Protein AF-A0A3S6FIW7-F1 (afdb_monomer)

Mean predicted aligned error: 11.49 Å

Solvent-accessible surface area (backbone atoms only — not comparable to full-atom values): 9337 Å² total; per-residue (Å²): 132,89,88,89,83,85,85,89,83,89,78,93,82,75,89,78,71,78,69,54,61,59,53,51,52,52,52,52,54,51,51,53,51,52,52,46,32,59,51,31,72,43,26,14,45,48,74,58,49,52,43,86,79,40,94,76,62,46,67,42,61,50,61,56,68,49,55,73,68,56,46,51,45,30,54,80,59,77,44,85,78,60,33,28,41,59,50,41,32,70,76,66,70,43,81,56,85,80,60,46,71,71,42,34,34,64,27,28,39,53,70,61,50,50,51,56,51,46,76,61,39,97,59,95,61,85,70,78,64,68,96,63,72,67,50,86,71,61,64,82,54,101,82,28,68,81,67,66,66,123

Foldseek 3Di:
DDDDDDDDDDDDDDDPPPPPPVVVVVVVVVVLLVVLLVLLQQAAQFARDGLVPDPVSDKDFQWDFDDPLLVVLCVVQVHPDTINQVLCCVQQVDRCVPPDSSWGRRIHDVLVVVLSSVVSDPDPDPSPDPPDGTDDTDHDDPPHPSSPPD

Secondary structure (DSSP, 8-state):
-----------------SHHHHHHHHHHHHHHHHHHHHHHTTB-TTT--BGGG-TT--EEESSSBPPHHHHHHHHTTT----BHHHHHHHHH----TT--TTTS-SEEEHHHHHHHHHHHSSS-------SS-SPP-----TT-HHHH--

Structure (mmCIF, N/CA/C/O backbone):
data_AF-A0A3S6FIW7-F1
#
_entry.id   AF-A0A3S6FIW7-F1
#
loop_
_atom_site.group_PDB
_atom_site.id
_atom_site.type_symbol
_atom_site.label_atom_id
_atom_site.label_alt_id
_atom_site.label_comp_id
_atom_site.label_asym_id
_atom_site.label_entity_id
_atom_site.label_seq_id
_atom_site.pdbx_PDB_ins_code
_atom_site.Cartn_x
_atom_site.Cartn_y
_atom_site.Cartn_z
_atom_site.occupancy
_atom_site.B_iso_or_equiv
_atom_site.auth_seq_id
_atom_site.auth_comp_id
_atom_site.auth_asym_id
_atom_site.auth_atom_id
_atom_site.pdbx_PDB_model_num
ATOM 1 N N . SER A 1 1 ? 76.109 -20.226 -19.831 1.00 37.34 1 SER A N 1
ATOM 2 C CA . SER A 1 1 ? 75.613 -19.018 -19.151 1.00 37.34 1 SER A CA 1
ATOM 3 C C . SER A 1 1 ? 75.377 -17.956 -20.210 1.00 37.34 1 SER A C 1
ATOM 5 O O . SER A 1 1 ? 76.302 -17.754 -20.982 1.00 37.34 1 SER A O 1
ATOM 7 N N . LEU A 1 2 ? 74.137 -17.442 -20.286 1.00 41.09 2 LEU A N 1
ATOM 8 C CA . LEU A 1 2 ? 73.638 -16.129 -20.764 1.00 41.09 2 LEU A CA 1
ATOM 9 C C . LEU A 1 2 ? 74.501 -15.361 -21.800 1.00 41.09 2 LEU A C 1
ATOM 11 O O . LEU A 1 2 ? 75.676 -15.130 -21.566 1.00 41.09 2 LEU A O 1
ATOM 15 N N . MET A 1 3 ? 73.971 -14.867 -22.924 1.00 31.66 3 MET A N 1
ATOM 16 C CA . MET A 1 3 ? 72.929 -13.831 -22.977 1.00 31.66 3 MET A CA 1
ATOM 17 C C . MET A 1 3 ? 72.180 -13.796 -24.322 1.00 31.66 3 MET A C 1
ATOM 19 O O . MET A 1 3 ? 72.798 -13.830 -25.382 1.00 31.66 3 MET A O 1
ATOM 23 N N . SER A 1 4 ? 70.856 -13.647 -24.246 1.00 35.56 4 SER A N 1
ATOM 24 C CA . SER A 1 4 ? 69.983 -13.180 -25.330 1.00 35.56 4 SER A CA 1
ATOM 25 C C . SER A 1 4 ? 69.649 -11.706 -25.097 1.00 35.56 4 SER A C 1
ATOM 27 O O . SER A 1 4 ? 69.341 -11.330 -23.966 1.00 35.56 4 SER A O 1
ATOM 29 N N . GLN A 1 5 ? 69.666 -10.897 -26.159 1.00 40.31 5 GLN A N 1
ATOM 30 C CA . GLN A 1 5 ? 68.976 -9.607 -26.225 1.00 40.31 5 GLN A CA 1
ATOM 31 C C . GLN A 1 5 ? 68.242 -9.465 -27.570 1.00 40.31 5 GLN A C 1
ATOM 33 O O . GLN A 1 5 ? 68.733 -9.892 -28.612 1.00 40.31 5 GLN A O 1
ATOM 38 N N . ASP A 1 6 ? 67.037 -8.916 -27.435 1.00 40.09 6 ASP A N 1
ATOM 39 C CA . ASP A 1 6 ? 65.886 -8.741 -28.337 1.00 40.09 6 ASP A CA 1
ATOM 40 C C . ASP A 1 6 ? 66.130 -7.750 -29.503 1.00 40.09 6 ASP A C 1
ATOM 42 O O . ASP A 1 6 ? 67.088 -6.974 -29.432 1.00 40.09 6 ASP A O 1
ATOM 46 N N . PRO A 1 7 ? 65.274 -7.704 -30.555 1.00 41.09 7 PRO A N 1
ATOM 47 C CA . PRO A 1 7 ? 64.130 -6.776 -30.480 1.00 41.09 7 PRO A CA 1
ATOM 48 C C . PRO A 1 7 ? 62.831 -7.162 -31.234 1.00 41.09 7 PRO A C 1
ATOM 50 O O . PRO A 1 7 ? 62.819 -7.363 -32.445 1.00 41.09 7 PRO A O 1
ATOM 53 N N . LEU A 1 8 ? 61.716 -7.065 -30.500 1.00 40.38 8 LEU A N 1
ATOM 54 C CA . LEU A 1 8 ? 60.411 -6.467 -30.850 1.00 40.38 8 LEU A CA 1
ATOM 55 C C . LEU A 1 8 ? 59.800 -6.766 -32.236 1.00 40.38 8 LEU A C 1
ATOM 57 O O . LEU A 1 8 ? 60.120 -6.106 -33.226 1.00 40.38 8 LEU A O 1
ATOM 61 N N . GLN A 1 9 ? 58.719 -7.555 -32.248 1.00 35.78 9 GLN A N 1
ATOM 62 C CA . GLN A 1 9 ? 57.569 -7.297 -33.125 1.00 35.78 9 GLN A CA 1
ATOM 63 C C . GLN A 1 9 ? 56.258 -7.443 -32.343 1.00 35.78 9 GLN A C 1
ATOM 65 O O . GLN A 1 9 ? 55.949 -8.476 -31.755 1.00 35.78 9 GLN A O 1
ATOM 70 N N . ILE A 1 10 ? 55.519 -6.339 -32.342 1.00 44.97 10 ILE A N 1
ATOM 71 C CA . ILE A 1 10 ? 54.166 -6.169 -31.831 1.00 44.97 10 ILE A CA 1
ATOM 72 C C . ILE A 1 10 ? 53.215 -6.844 -32.819 1.00 44.97 10 ILE A C 1
ATOM 74 O O . ILE A 1 10 ? 53.146 -6.421 -33.967 1.00 44.97 10 ILE A O 1
ATOM 78 N N . HIS A 1 11 ? 52.427 -7.814 -32.362 1.00 33.44 11 HIS A N 1
ATOM 79 C CA . HIS A 1 11 ? 51.136 -8.113 -32.975 1.00 33.44 11 HIS A CA 1
ATOM 80 C C . HIS A 1 11 ? 50.087 -8.109 -31.870 1.00 33.44 11 HIS A C 1
ATOM 82 O O . HIS A 1 11 ? 49.959 -9.041 -31.079 1.00 33.44 11 HIS A O 1
ATOM 88 N N . ALA A 1 12 ? 49.402 -6.972 -31.776 1.00 47.81 12 ALA A N 1
ATOM 89 C CA . ALA A 1 12 ? 48.186 -6.828 -31.009 1.00 47.81 12 ALA A CA 1
ATOM 90 C C . ALA A 1 12 ? 47.065 -7.533 -31.773 1.00 47.81 12 ALA A C 1
ATOM 92 O O . ALA A 1 12 ? 46.618 -7.036 -32.801 1.00 47.81 12 ALA A O 1
ATOM 93 N N . GLU A 1 13 ? 46.605 -8.668 -31.264 1.00 47.53 13 GLU A N 1
ATOM 94 C CA . GLU A 1 13 ? 45.305 -9.212 -31.640 1.00 47.53 13 GLU A CA 1
ATOM 95 C C . GLU A 1 13 ? 44.720 -9.925 -30.421 1.00 47.53 13 GLU A C 1
ATOM 97 O O . GLU A 1 13 ? 45.030 -11.069 -30.101 1.00 47.53 13 GLU A O 1
ATOM 102 N N . GLY A 1 14 ? 43.945 -9.160 -29.661 1.00 39.56 14 GLY A N 1
ATOM 103 C CA . GLY A 1 14 ? 43.153 -9.626 -28.534 1.00 39.56 14 GLY A CA 1
ATOM 104 C C . GLY A 1 14 ? 41.782 -9.000 -28.676 1.00 39.56 14 GLY A C 1
ATOM 105 O O . GLY A 1 14 ? 41.484 -7.997 -28.028 1.00 39.56 14 GLY A O 1
ATOM 106 N N . ASP A 1 15 ? 41.016 -9.548 -29.614 1.00 47.22 15 ASP A N 1
ATOM 107 C CA . ASP A 1 15 ? 39.658 -9.154 -29.952 1.00 47.22 15 ASP A CA 1
ATOM 108 C C . ASP A 1 15 ? 38.803 -9.005 -28.682 1.00 47.22 15 ASP A C 1
ATOM 110 O O . ASP A 1 15 ? 38.388 -9.971 -28.044 1.00 47.22 15 ASP A O 1
ATOM 114 N N . SER A 1 16 ? 38.609 -7.753 -28.275 1.00 52.06 16 SER A N 1
ATOM 115 C CA . SER A 1 16 ? 37.806 -7.356 -27.121 1.00 52.06 16 SER A CA 1
ATOM 116 C C . SER A 1 16 ? 36.551 -6.649 -27.617 1.00 52.06 16 SER A C 1
ATOM 118 O O . SER A 1 16 ? 36.265 -5.526 -27.214 1.00 52.06 16 SER A O 1
ATOM 120 N N . THR A 1 17 ? 35.815 -7.272 -28.539 1.00 53.56 17 THR A N 1
ATOM 121 C CA . THR A 1 17 ? 34.530 -6.733 -29.019 1.00 53.56 17 THR A CA 1
ATOM 122 C C . THR A 1 17 ? 33.315 -7.574 -28.630 1.00 53.56 17 THR A C 1
ATOM 124 O O . THR A 1 17 ? 32.190 -7.108 -28.771 1.00 53.56 17 THR A O 1
ATOM 127 N N . VAL A 1 18 ? 33.504 -8.752 -28.025 1.00 51.94 18 VAL A N 1
ATOM 128 C CA . VAL A 1 18 ? 32.393 -9.639 -27.616 1.00 51.94 18 VAL A CA 1
ATOM 129 C C . VAL A 1 18 ? 31.908 -9.396 -26.174 1.00 51.94 18 VAL A C 1
ATOM 131 O O . VAL A 1 18 ? 30.787 -9.756 -25.831 1.00 51.94 18 VAL A O 1
ATOM 134 N N . ALA A 1 19 ? 32.698 -8.731 -25.322 1.00 52.84 19 ALA A N 1
ATOM 135 C CA . ALA A 1 19 ? 32.357 -8.510 -23.907 1.00 52.84 19 ALA A CA 1
ATOM 136 C C . ALA A 1 19 ? 31.650 -7.169 -23.610 1.00 52.84 19 ALA A C 1
ATOM 138 O O . ALA A 1 19 ? 31.235 -6.931 -22.475 1.00 52.84 19 ALA A O 1
ATOM 139 N N . THR A 1 20 ? 31.537 -6.271 -24.592 1.00 54.78 20 THR A N 1
ATOM 140 C CA . THR A 1 20 ? 30.934 -4.942 -24.398 1.00 54.78 20 THR A CA 1
ATOM 141 C C . THR A 1 20 ? 29.416 -4.986 -24.542 1.00 54.78 20 THR A C 1
ATOM 143 O O . THR A 1 20 ? 28.712 -4.462 -23.689 1.00 54.78 20 THR A O 1
ATOM 146 N N . THR A 1 21 ? 28.888 -5.711 -25.532 1.00 56.59 21 THR A N 1
ATOM 147 C CA . THR A 1 21 ? 27.446 -5.731 -25.837 1.00 56.59 21 THR A CA 1
ATOM 148 C C . THR A 1 21 ? 26.600 -6.395 -24.745 1.00 56.59 21 THR A C 1
ATOM 150 O O . THR A 1 21 ? 25.524 -5.901 -24.423 1.00 56.59 21 THR A O 1
ATOM 153 N N . ASP A 1 22 ? 27.091 -7.481 -24.138 1.00 58.72 22 ASP A N 1
ATOM 154 C CA . ASP A 1 22 ? 26.396 -8.197 -23.053 1.00 58.72 22 ASP A CA 1
ATOM 155 C C . ASP A 1 22 ? 26.395 -7.388 -21.744 1.00 58.72 22 ASP A C 1
ATOM 157 O O . ASP A 1 22 ? 25.383 -7.274 -21.051 1.00 58.72 22 ASP A O 1
ATOM 161 N N . LYS A 1 23 ? 27.515 -6.717 -21.452 1.00 68.62 23 LYS A N 1
ATOM 162 C CA . LYS A 1 23 ? 27.643 -5.820 -20.300 1.00 68.62 23 LYS A CA 1
ATOM 163 C C . LYS A 1 23 ? 26.777 -4.567 -20.446 1.00 68.62 23 LYS A C 1
ATOM 165 O O . LYS A 1 23 ? 26.173 -4.129 -19.465 1.00 68.62 23 LYS A O 1
ATOM 170 N N . ASP A 1 24 ? 26.695 -4.012 -21.652 1.00 62.38 24 ASP A N 1
ATOM 171 C CA . ASP A 1 24 ? 25.866 -2.845 -21.955 1.00 62.38 24 ASP A CA 1
ATOM 172 C C . ASP A 1 24 ? 24.370 -3.198 -21.909 1.00 62.38 24 ASP A C 1
ATOM 174 O O . ASP A 1 24 ? 23.588 -2.449 -21.322 1.00 62.38 24 ASP A O 1
ATOM 178 N N . ALA A 1 25 ? 23.973 -4.372 -22.415 1.00 63.94 25 ALA A N 1
ATOM 179 C CA . ALA A 1 25 ? 22.605 -4.886 -22.299 1.00 63.94 25 ALA A CA 1
ATOM 180 C C . ALA A 1 25 ? 22.208 -5.162 -20.836 1.00 63.94 25 ALA A C 1
ATOM 182 O O . ALA A 1 25 ? 21.117 -4.786 -20.404 1.00 63.94 25 ALA A O 1
ATOM 183 N N . PHE A 1 26 ? 23.106 -5.752 -20.040 1.00 63.50 26 PHE A N 1
ATOM 184 C CA . PHE A 1 26 ? 22.889 -5.963 -18.607 1.00 63.50 26 PHE A CA 1
ATOM 185 C C . PHE A 1 26 ? 22.741 -4.636 -17.841 1.00 63.50 26 PHE A C 1
ATOM 187 O O . PHE A 1 26 ? 21.839 -4.489 -17.017 1.00 63.50 26 PHE A O 1
ATOM 194 N N . CYS A 1 27 ? 23.587 -3.645 -18.140 1.00 65.75 27 CYS A N 1
ATOM 195 C CA . CYS A 1 27 ? 23.539 -2.314 -17.528 1.00 65.75 27 CYS A CA 1
ATOM 196 C C . CYS A 1 27 ? 22.250 -1.550 -17.880 1.00 65.75 27 CYS A C 1
ATOM 198 O O . CYS A 1 27 ? 21.649 -0.915 -17.010 1.00 65.75 27 CYS A O 1
ATOM 200 N N . MET A 1 28 ? 21.798 -1.633 -19.137 1.00 62.34 28 MET A N 1
ATOM 201 C CA . MET A 1 28 ? 20.533 -1.036 -19.580 1.00 62.34 28 MET A CA 1
ATOM 202 C C . MET A 1 28 ? 19.339 -1.664 -18.850 1.00 62.34 28 MET A C 1
ATOM 204 O O . MET A 1 28 ? 18.542 -0.930 -18.269 1.00 62.34 28 MET A O 1
ATOM 208 N N . ASN A 1 29 ? 19.285 -2.997 -18.760 1.00 77.81 29 ASN A N 1
ATOM 209 C CA . ASN A 1 29 ? 18.222 -3.705 -18.037 1.00 77.81 29 ASN A CA 1
ATOM 210 C C . ASN A 1 29 ? 18.209 -3.363 -16.535 1.00 77.81 29 ASN A C 1
ATOM 212 O O . ASN A 1 29 ? 17.147 -3.215 -15.934 1.00 77.81 29 ASN A O 1
ATOM 216 N N . GLN A 1 30 ? 19.382 -3.206 -15.914 1.00 86.94 30 GLN A N 1
ATOM 217 C CA . GLN A 1 30 ? 19.488 -2.821 -14.505 1.00 86.94 30 GLN A CA 1
ATOM 218 C C . GLN A 1 30 ? 18.940 -1.406 -14.261 1.00 86.94 30 GLN A C 1
ATOM 220 O O . GLN A 1 30 ? 18.175 -1.194 -13.320 1.00 86.94 30 GLN A O 1
ATOM 225 N N . ARG A 1 31 ? 19.269 -0.450 -15.138 1.00 90.25 31 ARG A N 1
ATOM 226 C CA . ARG A 1 31 ? 18.730 0.916 -15.075 1.00 90.25 31 ARG A CA 1
ATOM 227 C C . ARG A 1 31 ? 17.209 0.936 -15.223 1.00 90.25 31 ARG A C 1
ATOM 229 O O . ARG A 1 31 ? 16.541 1.646 -14.481 1.00 90.25 31 ARG A O 1
ATOM 236 N N . GLU A 1 32 ? 16.654 0.156 -16.147 1.00 90.38 32 GLU A N 1
ATOM 237 C CA . GLU A 1 32 ? 15.200 0.066 -16.339 1.00 90.38 32 GLU A CA 1
ATOM 238 C C . GLU A 1 32 ? 14.485 -0.488 -15.098 1.00 90.38 32 GLU A C 1
ATOM 240 O O . GLU A 1 32 ? 13.423 0.007 -14.713 1.00 90.38 32 GLU A O 1
ATOM 245 N N . ILE A 1 33 ? 15.088 -1.476 -14.430 1.00 91.62 33 ILE A N 1
ATOM 246 C CA . ILE A 1 33 ? 14.584 -2.025 -13.165 1.00 91.62 33 ILE A CA 1
ATOM 247 C C . ILE A 1 33 ? 14.643 -0.972 -12.048 1.00 91.62 33 ILE A C 1
ATOM 249 O O . ILE A 1 33 ? 13.684 -0.834 -11.286 1.00 91.62 33 ILE A O 1
ATOM 253 N N . GLU A 1 34 ? 15.729 -0.204 -11.958 1.00 93.75 34 GLU A N 1
ATOM 254 C CA . GLU A 1 34 ? 15.870 0.883 -10.980 1.00 93.75 34 GLU A CA 1
ATOM 255 C C . GLU A 1 34 ? 14.850 2.001 -11.216 1.00 93.75 34 GLU A C 1
ATOM 257 O O . GLU A 1 34 ? 14.187 2.445 -10.274 1.00 93.75 34 GLU A O 1
ATOM 262 N N . ASP A 1 35 ? 14.651 2.407 -12.470 1.00 93.38 35 ASP A N 1
ATOM 263 C CA . ASP A 1 35 ? 13.651 3.404 -12.851 1.00 93.38 35 ASP A CA 1
ATOM 264 C C . ASP A 1 35 ? 12.229 2.906 -12.561 1.00 93.38 35 ASP A C 1
ATOM 266 O O . ASP A 1 35 ? 11.388 3.657 -12.053 1.00 93.38 35 ASP A O 1
ATOM 270 N N . HIS A 1 36 ? 11.950 1.627 -12.834 1.00 94.69 36 HIS A N 1
ATOM 271 C CA . HIS A 1 36 ? 10.693 0.984 -12.465 1.00 94.69 36 HIS A CA 1
ATOM 272 C C . HIS A 1 36 ? 10.464 1.048 -10.950 1.00 94.69 36 HIS A C 1
ATOM 274 O O . HIS A 1 36 ? 9.419 1.524 -10.496 1.00 94.69 36 HIS A O 1
ATOM 280 N N . GLN A 1 37 ? 11.458 0.639 -10.159 1.00 95.38 37 GLN A N 1
ATOM 281 C CA . GLN A 1 37 ? 11.387 0.661 -8.701 1.00 95.38 37 GLN A CA 1
ATOM 282 C C . GLN A 1 37 ? 11.205 2.087 -8.160 1.00 95.38 37 GLN A C 1
ATOM 284 O O . GLN A 1 37 ? 10.390 2.305 -7.259 1.00 95.38 37 GLN A O 1
ATOM 289 N N . ALA A 1 38 ? 11.896 3.076 -8.729 1.00 94.31 38 ALA A N 1
ATOM 290 C CA . ALA A 1 38 ? 11.736 4.481 -8.366 1.00 94.31 38 ALA A CA 1
ATOM 291 C C . ALA A 1 38 ? 10.309 4.984 -8.645 1.00 94.31 38 ALA A C 1
ATOM 293 O O . ALA A 1 38 ? 9.723 5.694 -7.824 1.00 94.31 38 ALA A O 1
ATOM 294 N N . ARG A 1 39 ? 9.700 4.569 -9.763 1.00 94.19 39 ARG A N 1
ATOM 295 C CA . ARG A 1 39 ? 8.301 4.895 -10.084 1.00 94.19 39 ARG A CA 1
ATOM 296 C C . ARG A 1 39 ? 7.320 4.250 -9.106 1.00 94.19 39 ARG A C 1
ATOM 298 O O . ARG A 1 39 ? 6.382 4.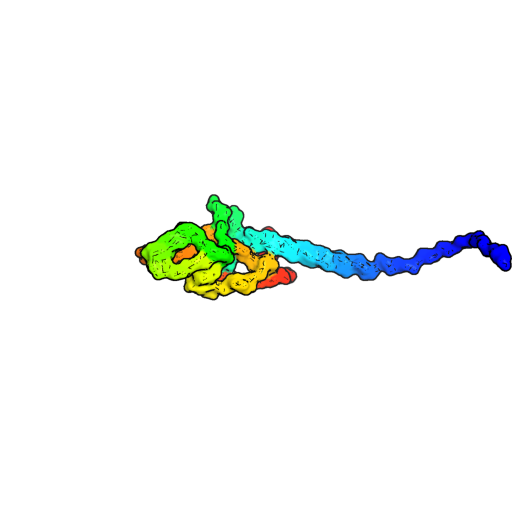931 -8.685 1.00 94.19 39 ARG A O 1
ATOM 305 N N . LEU A 1 40 ? 7.552 3.003 -8.679 1.00 95.69 40 LEU A N 1
ATOM 306 C CA . LEU A 1 40 ? 6.718 2.328 -7.672 1.00 95.69 40 LEU A CA 1
ATOM 307 C C . LEU A 1 40 ? 6.628 3.120 -6.359 1.00 95.69 40 LEU A C 1
ATOM 309 O O . LEU A 1 40 ? 5.552 3.185 -5.766 1.00 95.69 40 LEU A O 1
ATOM 313 N N . GLN A 1 41 ? 7.703 3.799 -5.934 1.00 93.25 41 GLN A N 1
ATOM 314 C CA . GLN A 1 41 ? 7.708 4.612 -4.703 1.00 93.25 41 GLN A CA 1
ATOM 315 C C . GLN A 1 41 ? 6.717 5.787 -4.730 1.00 93.25 41 GLN A C 1
ATOM 317 O O . GLN A 1 41 ? 6.410 6.381 -3.694 1.00 93.25 41 GLN A O 1
ATOM 322 N N . HIS A 1 42 ? 6.202 6.148 -5.904 1.00 92.88 42 HIS A N 1
ATOM 323 C CA . HIS A 1 42 ? 5.250 7.242 -6.074 1.00 92.88 42 HIS A CA 1
ATOM 324 C C . HIS A 1 42 ? 3.805 6.781 -6.260 1.00 92.88 42 HIS A C 1
ATOM 326 O O . HIS A 1 42 ? 2.932 7.625 -6.492 1.00 92.88 42 HIS A O 1
ATOM 332 N N . LEU A 1 43 ? 3.546 5.477 -6.173 1.00 93.75 43 LEU A N 1
ATOM 333 C CA . LEU A 1 43 ? 2.245 4.881 -6.435 1.00 93.75 43 LEU A CA 1
ATOM 334 C C . LEU A 1 43 ? 1.647 4.275 -5.166 1.00 93.75 43 LEU A C 1
ATOM 336 O O . LEU A 1 43 ? 2.331 3.736 -4.304 1.00 93.75 43 LEU A O 1
ATOM 340 N N . CYS A 1 44 ? 0.324 4.340 -5.059 1.00 94.56 44 CYS A N 1
ATOM 341 C CA . CYS A 1 44 ? -0.409 3.685 -3.989 1.00 94.56 44 CYS A CA 1
ATOM 342 C C . CYS A 1 44 ? -0.504 2.178 -4.243 1.00 94.56 44 CYS A C 1
ATOM 344 O O . CYS A 1 44 ? -1.148 1.762 -5.205 1.00 94.56 44 CYS A O 1
ATOM 346 N N . ARG A 1 45 ? -0.007 1.358 -3.312 1.00 96.00 45 ARG A N 1
ATOM 347 C CA . ARG A 1 45 ? -0.106 -0.112 -3.359 1.00 96.00 45 ARG A CA 1
ATOM 348 C C . ARG A 1 45 ? -1.522 -0.652 -3.591 1.00 96.00 45 ARG A C 1
ATOM 350 O O . ARG A 1 45 ? -1.691 -1.720 -4.180 1.00 96.00 45 ARG A O 1
ATOM 357 N N . ILE A 1 46 ? -2.532 0.060 -3.095 1.00 94.25 46 ILE A N 1
ATOM 358 C CA . ILE A 1 46 ? -3.925 -0.402 -3.067 1.00 94.25 46 ILE A CA 1
ATOM 359 C C . ILE A 1 46 ? -4.665 0.012 -4.341 1.00 94.25 46 ILE A C 1
ATOM 361 O O . ILE A 1 46 ? -5.288 -0.829 -4.983 1.00 94.25 46 ILE A O 1
ATOM 365 N N . CYS A 1 47 ? -4.612 1.296 -4.708 1.00 91.81 47 CYS A N 1
ATOM 366 C CA . CYS A 1 47 ? -5.412 1.847 -5.807 1.00 91.81 47 CYS A CA 1
ATOM 367 C C . CYS A 1 47 ? -4.610 2.254 -7.051 1.00 91.81 47 CYS A C 1
ATOM 369 O O . CYS A 1 47 ? -5.215 2.711 -8.014 1.00 91.81 47 CYS A O 1
ATOM 371 N N . GLY A 1 48 ? -3.277 2.158 -7.031 1.00 92.06 48 GLY A N 1
ATOM 372 C CA . GLY A 1 48 ? -2.403 2.577 -8.136 1.00 92.06 48 GLY A CA 1
ATOM 373 C C . GLY A 1 48 ? -2.314 4.091 -8.354 1.00 92.06 48 GLY A C 1
ATOM 374 O O . GLY A 1 48 ? -1.566 4.541 -9.211 1.00 92.06 48 GLY A O 1
ATOM 375 N N . GLY A 1 49 ? -3.049 4.901 -7.585 1.00 90.38 49 GLY A N 1
ATOM 376 C CA . GLY A 1 49 ? -3.013 6.359 -7.706 1.00 90.38 49 GLY A CA 1
ATOM 377 C C . GLY A 1 49 ? -1.658 6.949 -7.306 1.00 90.38 49 GLY A C 1
ATOM 378 O O . GLY A 1 49 ? -1.039 6.488 -6.346 1.00 90.38 49 GLY A O 1
ATOM 379 N N . SER A 1 50 ? -1.224 7.994 -8.014 1.00 90.19 50 SER A N 1
ATOM 380 C CA . SER A 1 50 ? 0.029 8.696 -7.718 1.00 90.19 50 SER A CA 1
ATOM 381 C C . SER A 1 50 ? -0.078 9.582 -6.475 1.00 90.19 50 SER A C 1
ATOM 383 O O . SER A 1 50 ? -1.043 10.330 -6.318 1.00 90.19 50 SER A O 1
ATOM 385 N N . PHE A 1 51 ? 0.957 9.579 -5.630 1.00 88.25 51 PHE A N 1
ATOM 386 C CA . PHE A 1 51 ? 1.061 10.494 -4.486 1.00 88.25 51 PHE A CA 1
ATOM 387 C C . PHE A 1 51 ? 1.300 11.950 -4.898 1.00 88.25 51 PHE A C 1
ATOM 389 O O . PHE A 1 51 ? 0.982 12.857 -4.133 1.00 88.25 51 PHE A O 1
ATOM 396 N N . LYS A 1 52 ? 1.838 12.198 -6.103 1.00 76.31 52 LYS A N 1
ATOM 397 C CA . LYS A 1 52 ? 2.115 13.560 -6.595 1.00 76.31 52 LYS A CA 1
ATOM 398 C C . LYS A 1 52 ? 0.832 14.364 -6.833 1.00 76.31 52 LYS A C 1
ATOM 400 O O . LYS A 1 52 ? 0.854 15.582 -6.698 1.00 76.31 52 LYS A O 1
ATOM 405 N N . ALA A 1 53 ? -0.264 13.678 -7.157 1.00 66.69 53 ALA A N 1
ATOM 406 C CA . ALA A 1 53 ? -1.580 14.273 -7.376 1.00 66.69 53 ALA A CA 1
ATOM 407 C C . ALA A 1 53 ? -2.394 14.450 -6.079 1.00 66.69 53 ALA A C 1
ATOM 409 O O . ALA A 1 53 ? -3.459 15.063 -6.103 1.00 66.69 53 ALA A O 1
ATOM 410 N N . ASP A 1 54 ? -1.925 13.909 -4.949 1.00 63.72 54 ASP A N 1
ATOM 411 C CA . ASP A 1 54 ? -2.607 14.044 -3.663 1.00 63.72 54 ASP A CA 1
ATOM 412 C C . ASP A 1 54 ? -2.221 15.372 -2.995 1.00 63.72 54 ASP A C 1
ATOM 414 O O . ASP A 1 54 ? -1.053 15.615 -2.683 1.00 63.72 54 ASP A O 1
ATOM 418 N N . GLN A 1 55 ? -3.217 16.218 -2.721 1.00 59.44 55 GLN A N 1
ATOM 419 C CA . GLN A 1 55 ? -3.057 17.503 -2.029 1.00 59.44 55 GLN A CA 1
ATOM 420 C C . GLN A 1 55 ? -2.395 17.369 -0.651 1.00 59.44 55 GLN A C 1
ATOM 422 O O . GLN A 1 55 ? -1.763 18.307 -0.168 1.00 59.44 55 GLN A O 1
ATOM 427 N N . TYR A 1 56 ? -2.514 16.200 -0.015 1.00 63.06 56 TYR A N 1
ATOM 428 C CA . TYR A 1 56 ? -1.896 15.948 1.280 1.00 63.06 56 TYR A CA 1
ATOM 429 C C . TYR A 1 56 ? -0.487 15.368 1.179 1.00 63.06 56 TYR A C 1
ATOM 431 O O . TYR A 1 56 ? 0.180 15.312 2.212 1.00 63.06 56 TYR A O 1
ATOM 439 N N . LYS A 1 57 ? -0.060 14.899 -0.011 1.00 70.56 57 LYS A N 1
ATOM 440 C CA . LYS A 1 57 ? 1.183 14.133 -0.259 1.00 70.56 57 LYS A CA 1
ATOM 441 C C . LYS A 1 57 ? 1.462 13.061 0.809 1.00 70.56 57 LYS A C 1
ATOM 443 O O . LYS A 1 57 ? 2.608 12.693 1.049 1.00 70.56 57 LYS A O 1
ATOM 448 N N . ARG A 1 58 ? 0.411 12.594 1.494 1.00 85.00 58 ARG A N 1
ATOM 449 C CA . ARG A 1 58 ? 0.510 11.737 2.673 1.00 85.00 58 ARG A CA 1
ATOM 450 C C . ARG A 1 58 ? 0.395 10.294 2.229 1.00 85.00 58 ARG A C 1
ATOM 452 O O . ARG A 1 58 ? -0.636 9.862 1.709 1.00 85.00 58 ARG A O 1
ATOM 459 N N . SER A 1 59 ? 1.456 9.557 2.486 1.00 93.44 59 SER A N 1
ATOM 460 C CA . SER A 1 59 ? 1.545 8.126 2.271 1.00 93.44 59 SER A CA 1
ATOM 461 C C . SER A 1 59 ? 1.696 7.411 3.613 1.00 93.44 59 SER A C 1
ATOM 463 O O . SER A 1 59 ? 2.091 8.007 4.617 1.00 93.44 59 SER A O 1
ATOM 465 N N . HIS A 1 60 ? 1.288 6.147 3.638 1.00 95.56 60 HIS A N 1
ATOM 466 C CA . HIS A 1 60 ? 1.292 5.285 4.816 1.00 95.56 60 HIS A CA 1
ATOM 467 C C . HIS A 1 60 ? 1.986 3.972 4.455 1.00 95.56 60 HIS A C 1
ATOM 469 O O . HIS A 1 60 ? 1.733 3.462 3.359 1.00 95.56 60 HIS A O 1
ATOM 475 N N . PRO A 1 61 ? 2.824 3.402 5.333 1.00 96.94 61 PRO A N 1
ATOM 476 C CA . PRO A 1 61 ? 3.556 2.180 5.020 1.00 96.94 61 PRO A CA 1
ATOM 477 C C . PRO A 1 61 ? 2.604 0.985 4.935 1.00 96.94 61 PRO A C 1
ATOM 479 O O . PRO A 1 61 ? 1.701 0.845 5.756 1.00 96.94 61 PRO A O 1
ATOM 482 N N . VAL A 1 62 ? 2.811 0.089 3.967 1.00 97.38 62 VAL A N 1
ATOM 483 C CA . VAL A 1 62 ? 1.991 -1.136 3.832 1.00 97.38 62 VAL A CA 1
ATOM 484 C C . VAL A 1 62 ? 2.326 -2.181 4.907 1.00 97.38 62 VAL A C 1
ATOM 486 O O . VAL A 1 62 ? 1.496 -3.031 5.236 1.00 97.38 62 VAL A O 1
ATOM 489 N N . HIS A 1 63 ? 3.520 -2.080 5.497 1.00 97.06 63 HIS A N 1
ATOM 490 C CA . HIS A 1 63 ? 4.026 -2.939 6.565 1.00 97.06 63 HIS A CA 1
ATOM 491 C C . HIS A 1 63 ? 4.153 -2.201 7.902 1.00 97.06 63 HIS A C 1
ATOM 493 O O . HIS A 1 63 ? 4.137 -0.974 7.972 1.00 97.06 63 HIS A O 1
ATOM 499 N N . GLY A 1 64 ? 4.326 -2.975 8.974 1.00 97.12 64 GLY A N 1
ATOM 500 C CA . GLY A 1 64 ? 4.559 -2.454 10.319 1.00 97.12 64 GLY A CA 1
ATOM 501 C C . GLY A 1 64 ? 3.283 -2.262 11.148 1.00 97.12 64 GLY A C 1
ATOM 502 O O . GLY A 1 64 ? 2.195 -2.706 10.751 1.00 97.12 64 GLY A O 1
ATOM 503 N N . PRO A 1 65 ? 3.418 -1.666 12.345 1.00 97.75 65 PRO A N 1
ATOM 504 C CA . PRO A 1 65 ? 2.288 -1.391 13.219 1.00 97.75 65 PRO A CA 1
ATOM 505 C C . PRO A 1 65 ? 1.368 -0.332 12.607 1.00 97.75 65 PRO A C 1
ATOM 507 O O . PRO A 1 65 ? 1.807 0.545 11.862 1.00 97.75 65 PRO A O 1
ATOM 510 N N . VAL A 1 66 ? 0.085 -0.396 12.956 1.00 97.38 66 VAL A N 1
ATOM 511 C CA . VAL A 1 66 ? -0.855 0.682 12.624 1.00 97.38 66 VAL A CA 1
ATOM 512 C C . VAL A 1 66 ? -0.456 1.969 13.345 1.00 97.38 66 VAL A C 1
ATOM 514 O O . VAL A 1 66 ? 0.064 1.926 14.461 1.00 97.38 66 VAL A O 1
ATOM 517 N N . ASP A 1 67 ? -0.735 3.121 12.740 1.00 96.06 67 ASP A N 1
ATOM 518 C CA . ASP A 1 67 ? -0.491 4.404 13.399 1.00 96.06 67 ASP A CA 1
ATOM 519 C C . ASP A 1 67 ? -1.395 4.610 14.630 1.00 96.06 67 ASP A C 1
ATOM 521 O O . ASP A 1 67 ? -2.420 3.947 14.817 1.00 96.06 67 ASP A O 1
ATOM 525 N N . ASN A 1 68 ? -1.035 5.586 15.465 1.00 95.88 68 ASN A N 1
ATOM 526 C CA . ASN A 1 68 ? -1.737 5.880 16.716 1.00 95.88 68 ASN A CA 1
ATOM 527 C C . ASN A 1 68 ? -3.216 6.252 16.516 1.00 95.88 68 ASN A C 1
ATOM 529 O O . ASN A 1 68 ? -4.045 5.993 17.398 1.00 95.88 68 ASN A O 1
ATOM 533 N N . VAL A 1 69 ? -3.567 6.856 15.378 1.00 94.62 69 VAL A N 1
ATOM 534 C CA . VAL A 1 69 ? -4.945 7.256 15.073 1.00 94.62 69 VAL A CA 1
ATOM 535 C C . VAL A 1 69 ? -5.781 6.012 14.791 1.00 94.62 69 VAL A C 1
ATOM 537 O O . VAL A 1 69 ? -6.818 5.811 15.428 1.00 94.62 69 VAL A O 1
ATOM 540 N N . MET A 1 70 ? -5.304 5.130 13.917 1.00 95.62 70 MET A N 1
ATOM 541 C CA . MET A 1 70 ? -5.941 3.846 13.639 1.00 95.62 70 MET A CA 1
ATOM 542 C C . MET A 1 70 ? -5.991 2.952 14.868 1.00 95.62 70 MET A C 1
ATOM 544 O O . MET A 1 70 ? -7.041 2.381 15.165 1.00 95.62 70 MET A O 1
ATOM 548 N N . GLN A 1 71 ? -4.907 2.882 15.638 1.00 96.19 71 GLN A N 1
ATOM 549 C CA . GLN A 1 71 ? -4.870 2.122 16.882 1.00 96.19 71 GLN A CA 1
ATOM 550 C C . GLN A 1 71 ? -5.955 2.601 17.859 1.00 96.19 71 GLN A C 1
ATOM 552 O O . GLN A 1 71 ? -6.643 1.794 18.483 1.00 96.19 71 GLN A O 1
ATOM 557 N N . SER A 1 72 ? -6.166 3.917 17.954 1.00 94.81 72 SER A N 1
ATOM 558 C CA . SER A 1 72 ? -7.219 4.504 18.789 1.00 94.81 72 SER A CA 1
ATOM 559 C C . SER A 1 72 ? -8.624 4.141 18.305 1.00 94.81 72 SER A C 1
ATOM 561 O O . SER A 1 72 ? -9.492 3.846 19.128 1.00 94.81 72 SER A O 1
ATOM 563 N N . VAL A 1 73 ? -8.858 4.125 16.987 1.00 93.69 73 VAL A N 1
ATOM 564 C CA . VAL A 1 73 ? -10.137 3.689 16.398 1.00 93.69 73 VAL A CA 1
ATOM 565 C C . VAL A 1 73 ? -10.401 2.214 16.704 1.00 93.69 73 VAL A C 1
ATOM 567 O O . VAL A 1 73 ? -11.500 1.867 17.133 1.00 93.69 73 VAL A O 1
ATOM 570 N N . LEU A 1 74 ? -9.393 1.353 16.551 1.00 94.25 74 LEU A N 1
ATOM 571 C CA . LEU A 1 74 ? -9.511 -0.081 16.814 1.00 94.25 74 LEU A CA 1
ATOM 572 C C . LEU A 1 74 ? -9.791 -0.374 18.291 1.00 94.25 74 LEU A C 1
ATOM 574 O O . LEU A 1 74 ? -10.706 -1.147 18.578 1.00 94.25 74 LEU A O 1
ATOM 578 N N . ARG A 1 75 ? -9.096 0.296 19.224 1.00 93.56 75 ARG A N 1
ATOM 579 C CA . ARG A 1 75 ? -9.354 0.168 20.672 1.00 93.56 75 ARG A CA 1
ATOM 580 C C . ARG A 1 75 ? -10.786 0.555 21.040 1.00 93.56 75 ARG A C 1
ATOM 582 O O . ARG A 1 75 ? -11.460 -0.209 21.718 1.00 93.56 75 ARG A O 1
ATOM 589 N N . LYS A 1 76 ? -11.292 1.685 20.524 1.00 92.56 76 LYS A N 1
ATOM 590 C CA . LYS A 1 76 ? -12.689 2.137 20.728 1.00 92.56 76 LYS A CA 1
ATOM 591 C C . LYS A 1 76 ? -13.742 1.168 20.174 1.00 92.56 76 LYS A C 1
ATOM 593 O O . LYS A 1 76 ? -14.934 1.348 20.407 1.00 92.56 76 LYS A O 1
ATOM 598 N N . LYS A 1 77 ? -13.324 0.207 19.356 1.00 89.38 77 LYS A N 1
ATOM 599 C CA . LYS A 1 77 ? -14.174 -0.780 18.679 1.00 89.38 77 LYS A CA 1
ATOM 600 C C . LYS A 1 77 ? -13.882 -2.201 19.146 1.00 89.38 77 LYS A C 1
ATOM 602 O O . LYS A 1 77 ? -14.345 -3.141 18.496 1.00 89.38 77 LYS A O 1
ATOM 607 N N . GLU A 1 78 ? -13.063 -2.335 20.192 1.00 90.19 78 GLU A N 1
ATOM 608 C CA . GLU A 1 78 ? -12.607 -3.606 20.759 1.00 90.19 78 GLU A CA 1
ATOM 609 C C . GLU A 1 78 ? -12.027 -4.547 19.686 1.00 90.19 78 GLU A C 1
ATOM 611 O O . GLU A 1 78 ? -12.174 -5.769 19.723 1.00 90.19 78 GLU A O 1
ATOM 616 N N . LYS A 1 79 ? -11.379 -3.975 18.662 1.00 92.31 79 LYS A N 1
ATOM 617 C CA . LYS A 1 79 ? -10.713 -4.738 17.603 1.00 92.31 79 LYS A CA 1
ATOM 618 C C . LYS A 1 79 ? -9.270 -5.015 18.005 1.00 92.31 79 LYS A C 1
ATOM 620 O O . LYS A 1 79 ? -8.569 -4.132 18.484 1.00 92.31 79 LYS A O 1
ATOM 625 N N . ARG A 1 80 ? -8.829 -6.248 17.749 1.00 92.00 80 ARG A N 1
ATOM 626 C CA . ARG A 1 80 ? -7.507 -6.762 18.144 1.00 92.00 80 ARG A CA 1
ATOM 627 C C . ARG A 1 80 ? -6.394 -6.523 17.124 1.00 92.00 80 ARG A C 1
ATOM 629 O O . ARG A 1 80 ? -5.257 -6.856 17.424 1.00 92.00 80 ARG A O 1
ATOM 636 N N . ALA A 1 81 ? -6.713 -5.988 15.947 1.00 93.75 81 ALA A N 1
ATOM 637 C CA . ALA A 1 81 ? -5.720 -5.816 14.898 1.00 93.75 81 ALA A CA 1
ATOM 638 C C . ALA A 1 81 ? -4.651 -4.793 15.298 1.00 93.75 81 ALA A C 1
ATOM 640 O O . ALA A 1 81 ? -4.978 -3.748 15.860 1.00 93.75 81 ALA A O 1
ATOM 641 N N . THR A 1 82 ? -3.387 -5.084 14.998 1.00 95.94 82 THR A N 1
ATOM 642 C CA . THR A 1 82 ? -2.254 -4.232 15.416 1.00 95.94 82 THR A CA 1
ATOM 643 C C . THR A 1 82 ? -1.334 -3.816 14.278 1.00 95.94 82 THR A C 1
ATOM 645 O O . THR A 1 82 ? -0.508 -2.924 14.465 1.00 95.94 82 THR A O 1
ATOM 648 N N . SER A 1 83 ? -1.475 -4.418 13.096 1.00 97.88 83 SER A N 1
ATOM 649 C CA . SER A 1 83 ? -0.556 -4.212 11.975 1.00 97.88 83 SER A CA 1
ATOM 650 C C . SER A 1 83 ? -1.272 -3.818 10.686 1.00 97.88 83 SER A C 1
ATOM 652 O O . SER A 1 83 ? -2.427 -4.195 10.456 1.00 97.88 83 SER A O 1
ATOM 654 N N . TRP A 1 84 ? -0.569 -3.082 9.824 1.00 97.94 84 TRP A N 1
ATOM 655 C CA . TRP A 1 84 ? -1.074 -2.739 8.498 1.00 97.94 84 TRP A CA 1
ATOM 656 C C . TRP A 1 84 ? -1.381 -3.966 7.638 1.00 97.94 84 TRP A C 1
ATOM 658 O O . TRP A 1 84 ? -2.505 -4.029 7.135 1.00 97.94 84 TRP A O 1
ATOM 668 N N . PRO A 1 85 ? -0.505 -4.989 7.542 1.00 97.94 85 PRO A N 1
ATOM 669 C CA . PRO A 1 85 ? -0.822 -6.199 6.789 1.00 97.94 85 PRO A CA 1
ATOM 670 C C . PRO A 1 85 ? -2.135 -6.861 7.223 1.00 97.94 85 PRO A C 1
ATOM 672 O O . PRO A 1 85 ? -2.923 -7.286 6.382 1.00 97.94 85 PRO A O 1
ATOM 675 N N . GLU A 1 86 ? -2.424 -6.899 8.528 1.00 96.38 86 GLU A N 1
ATOM 676 C CA . GLU A 1 86 ? -3.673 -7.470 9.044 1.00 96.38 86 GLU A CA 1
ATOM 677 C C . GLU A 1 86 ? -4.908 -6.650 8.634 1.00 96.38 86 GLU A C 1
ATOM 679 O O . GLU A 1 86 ? -5.917 -7.212 8.196 1.00 96.38 86 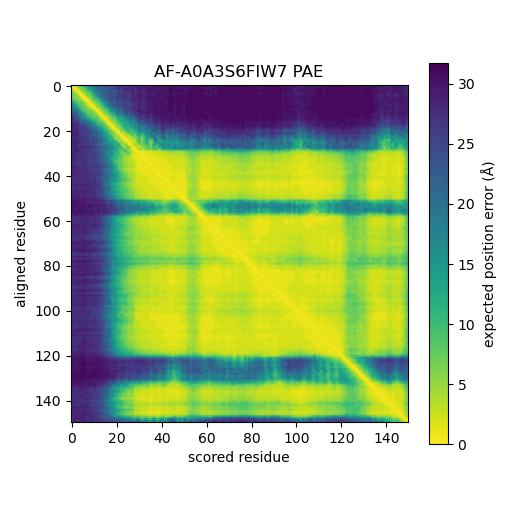GLU A O 1
ATOM 684 N N . LEU A 1 87 ? -4.845 -5.318 8.743 1.00 95.06 87 LEU A N 1
ATOM 685 C CA . LEU A 1 87 ? -5.954 -4.454 8.334 1.00 95.06 87 LEU A CA 1
ATOM 686 C C . LEU A 1 87 ? -6.199 -4.506 6.827 1.00 95.06 87 LEU A C 1
ATOM 688 O O . LEU A 1 87 ? -7.354 -4.583 6.401 1.00 95.06 87 LEU A O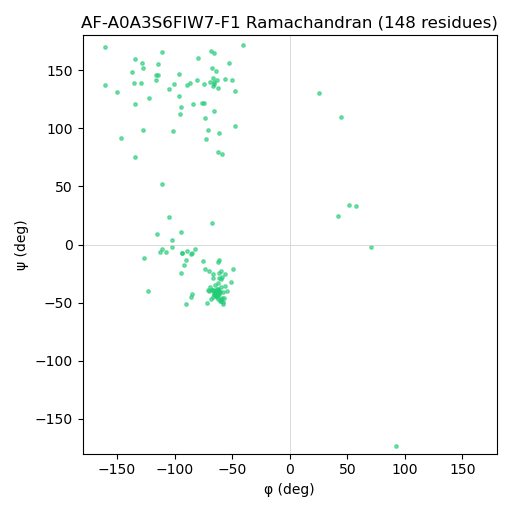 1
ATOM 692 N N . LEU A 1 88 ? -5.133 -4.481 6.028 1.00 95.00 88 LEU A N 1
ATOM 693 C CA . LEU A 1 88 ? -5.212 -4.516 4.571 1.00 95.00 88 LEU A CA 1
ATOM 694 C C . LEU A 1 88 ? -5.789 -5.851 4.079 1.00 95.00 88 LEU A C 1
ATOM 696 O O . LEU A 1 88 ? -6.722 -5.847 3.271 1.00 95.00 88 LEU A O 1
ATOM 700 N N . ALA A 1 89 ? -5.359 -6.978 4.653 1.00 94.56 89 ALA A N 1
ATOM 701 C CA . ALA A 1 89 ? -5.949 -8.288 4.379 1.00 94.56 89 ALA A CA 1
ATOM 702 C C . ALA A 1 89 ? -7.432 -8.345 4.765 1.00 94.56 89 ALA A C 1
ATOM 704 O O . ALA A 1 89 ? -8.267 -8.866 4.023 1.00 94.56 89 ALA A O 1
ATOM 705 N N . LYS A 1 90 ? -7.809 -7.760 5.905 1.00 91.56 90 LYS A N 1
ATOM 706 C CA . LYS A 1 90 ? -9.199 -7.774 6.371 1.00 91.56 90 LYS A CA 1
ATOM 707 C C . LYS A 1 90 ? -10.127 -6.932 5.498 1.00 9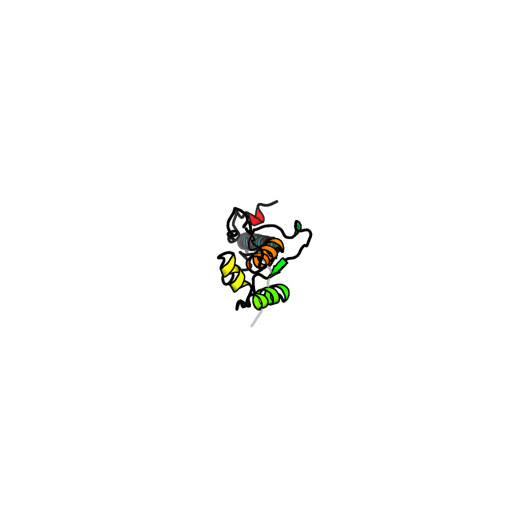1.56 90 LYS A C 1
ATOM 709 O O . LYS A 1 90 ? -11.219 -7.405 5.162 1.00 91.56 90 LYS A O 1
ATOM 714 N N . VAL A 1 91 ? -9.705 -5.710 5.169 1.00 90.00 91 VAL A N 1
ATOM 715 C CA . VAL A 1 91 ? -10.524 -4.688 4.501 1.00 90.00 91 VAL A CA 1
ATOM 716 C C . VAL A 1 91 ? -10.507 -4.835 2.984 1.00 90.00 91 VAL A C 1
ATOM 718 O O . VAL A 1 91 ? -11.568 -4.765 2.368 1.00 90.00 91 VAL A O 1
ATOM 721 N N . PHE A 1 92 ? -9.334 -5.055 2.393 1.00 89.69 92 PHE A N 1
ATOM 722 C CA . PHE A 1 92 ? -9.143 -5.068 0.941 1.00 89.69 92 PHE A CA 1
ATOM 723 C C . PHE A 1 92 ? -8.915 -6.460 0.360 1.00 89.69 92 PHE A C 1
ATOM 725 O O . PHE A 1 92 ? -8.877 -6.594 -0.858 1.00 89.69 92 PHE A O 1
ATOM 732 N N . LYS A 1 93 ? -8.780 -7.490 1.208 1.00 91.62 93 LYS A N 1
ATOM 733 C CA . LYS A 1 93 ? -8.464 -8.864 0.783 1.00 91.62 93 LYS A CA 1
ATOM 734 C C . LYS A 1 93 ? -7.149 -8.952 -0.003 1.00 91.62 93 LYS A C 1
ATOM 736 O O . LYS A 1 93 ? -7.023 -9.780 -0.896 1.00 91.62 93 LYS A O 1
ATOM 741 N N . ILE A 1 94 ? -6.183 -8.099 0.343 1.00 92.69 94 ILE A N 1
ATOM 742 C CA . ILE A 1 94 ? -4.823 -8.135 -0.205 1.00 92.69 94 ILE A CA 1
ATOM 743 C C . ILE A 1 94 ? -3.864 -8.715 0.827 1.00 92.69 94 ILE A C 1
ATOM 745 O O . ILE A 1 94 ? -3.894 -8.309 1.989 1.00 92.69 94 ILE A O 1
ATOM 749 N N . ASP A 1 95 ? -3.011 -9.639 0.403 1.00 94.06 95 ASP A N 1
ATOM 750 C CA . ASP A 1 95 ? -1.861 -10.047 1.198 1.00 94.06 95 ASP A CA 1
ATOM 7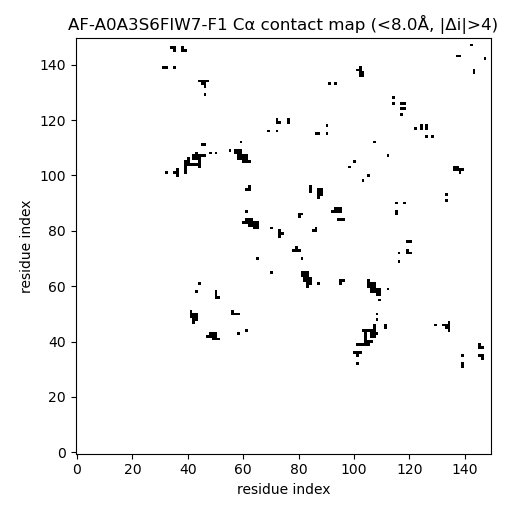51 C C . ASP A 1 95 ? -0.645 -9.247 0.742 1.00 94.06 95 ASP A C 1
ATOM 753 O O . ASP A 1 95 ? -0.190 -9.396 -0.387 1.00 94.06 95 ASP A O 1
ATOM 757 N N . VAL A 1 96 ? -0.163 -8.369 1.617 1.00 96.69 96 VAL A N 1
ATOM 758 C CA . VAL A 1 96 ? 1.045 -7.572 1.374 1.00 96.69 96 VAL A CA 1
ATOM 759 C C . VAL A 1 96 ? 2.291 -8.247 1.939 1.00 96.69 96 VAL A C 1
ATOM 761 O O . VAL A 1 96 ? 3.388 -7.778 1.704 1.00 96.69 96 VAL A O 1
ATOM 764 N N . ARG A 1 97 ? 2.175 -9.348 2.697 1.00 96.56 97 ARG A N 1
ATOM 765 C CA . ARG A 1 97 ? 3.338 -10.000 3.331 1.00 96.56 97 ARG A CA 1
ATOM 766 C C . ARG A 1 97 ? 4.306 -10.612 2.321 1.00 96.56 97 ARG A C 1
ATOM 768 O O . ARG A 1 97 ? 5.474 -10.774 2.652 1.00 96.56 97 ARG A O 1
ATOM 775 N N . GLY A 1 98 ? 3.806 -10.959 1.138 1.00 94.69 98 GLY A N 1
ATOM 776 C CA . GLY A 1 98 ? 4.599 -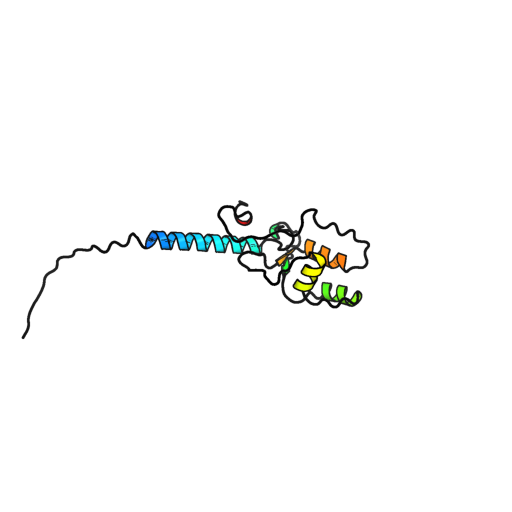11.424 0.003 1.00 94.69 98 GLY A CA 1
ATOM 777 C C . GLY A 1 98 ? 4.971 -10.317 -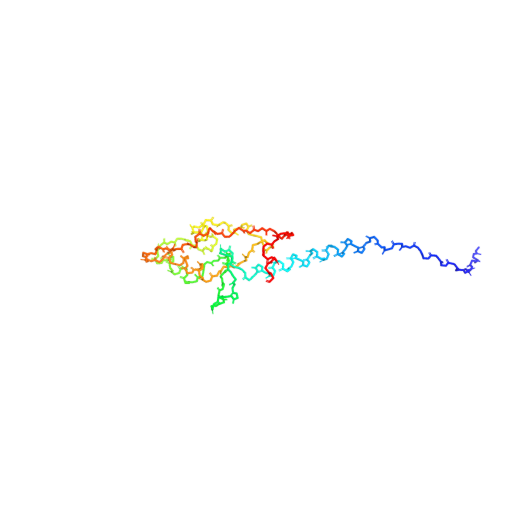0.983 1.00 94.69 98 GLY A C 1
ATOM 778 O O . GLY A 1 98 ? 5.405 -10.639 -2.087 1.00 94.69 98 GLY A O 1
ATOM 779 N N . ASP A 1 99 ? 4.761 -9.042 -0.635 1.00 97.00 99 ASP A N 1
ATOM 780 C CA . ASP A 1 99 ? 5.185 -7.939 -1.489 1.00 97.00 99 ASP A CA 1
ATOM 781 C C . ASP A 1 99 ? 6.717 -7.952 -1.636 1.00 97.00 99 ASP A C 1
ATOM 783 O O . ASP A 1 99 ? 7.471 -8.257 -0.713 1.00 97.00 99 ASP A O 1
ATOM 787 N N . ILE A 1 100 ? 7.156 -7.628 -2.846 1.00 96.06 100 ILE A N 1
ATOM 788 C CA . ILE A 1 100 ? 8.559 -7.532 -3.253 1.00 96.06 100 ILE A CA 1
ATOM 789 C C . ILE A 1 100 ? 8.757 -6.114 -3.775 1.00 96.06 100 ILE A C 1
ATOM 791 O O . ILE A 1 100 ? 8.023 -5.707 -4.677 1.00 96.06 100 ILE A O 1
ATOM 795 N N . ASP A 1 101 ? 9.740 -5.386 -3.248 1.00 91.81 101 ASP A N 1
ATOM 796 C CA . ASP A 1 101 ? 9.933 -3.947 -3.499 1.00 91.81 101 ASP A CA 1
ATOM 797 C C . ASP A 1 101 ? 10.193 -3.588 -4.971 1.00 91.81 101 ASP A C 1
ATOM 799 O O . ASP A 1 101 ? 9.913 -2.468 -5.396 1.00 91.81 101 ASP A O 1
ATOM 803 N N . THR A 1 102 ? 10.702 -4.533 -5.767 1.00 94.31 102 THR A N 1
ATOM 804 C CA . THR A 1 102 ? 10.916 -4.368 -7.217 1.00 94.31 102 THR A CA 1
ATOM 805 C C . THR A 1 102 ? 9.654 -4.604 -8.052 1.00 94.31 102 THR A C 1
ATOM 807 O O . THR A 1 102 ? 9.689 -4.448 -9.267 1.00 94.31 102 THR A O 1
ATOM 810 N N . ILE A 1 103 ? 8.546 -5.000 -7.419 1.00 96.19 103 ILE A N 1
ATOM 811 C CA . ILE A 1 103 ? 7.260 -5.303 -8.065 1.00 96.19 103 ILE A CA 1
ATOM 812 C C . ILE A 1 103 ? 6.140 -4.438 -7.472 1.00 96.19 103 ILE A C 1
ATOM 814 O O . ILE A 1 103 ? 5.258 -3.972 -8.190 1.00 96.19 103 ILE A O 1
ATOM 818 N N . HIS A 1 104 ? 6.149 -4.229 -6.156 1.00 97.75 104 HIS A N 1
ATOM 819 C CA . HIS A 1 104 ? 5.040 -3.658 -5.400 1.00 97.75 104 HIS A CA 1
ATOM 820 C C . HIS A 1 104 ? 5.419 -2.311 -4.772 1.00 97.75 104 HIS A C 1
ATOM 822 O O . HIS A 1 104 ? 6.517 -2.168 -4.235 1.00 97.75 104 HIS A O 1
ATOM 828 N N . PRO A 1 105 ? 4.501 -1.328 -4.739 1.00 97.00 105 PRO A N 1
ATOM 829 C CA . PRO A 1 105 ? 4.706 -0.130 -3.939 1.00 97.00 105 PRO A CA 1
ATOM 830 C C . PRO A 1 105 ? 4.730 -0.433 -2.438 1.00 97.00 105 PRO A C 1
ATOM 832 O O . PRO A 1 105 ? 3.890 -1.167 -1.922 1.00 97.00 105 PRO A O 1
ATOM 835 N N . THR A 1 106 ? 5.627 0.231 -1.716 1.00 96.44 106 THR A N 1
ATOM 836 C CA . THR A 1 106 ? 5.837 0.055 -0.265 1.00 96.44 106 THR A CA 1
ATOM 837 C C . THR A 1 106 ? 4.889 0.896 0.596 1.00 96.44 106 THR A C 1
ATOM 839 O O . THR A 1 106 ? 4.849 0.773 1.824 1.00 96.44 106 THR A O 1
ATOM 842 N N . ASN A 1 107 ? 4.110 1.776 -0.036 1.00 96.69 107 ASN A N 1
ATOM 843 C CA . ASN A 1 107 ? 3.222 2.716 0.631 1.00 96.69 107 ASN A CA 1
ATOM 844 C C . ASN A 1 107 ? 1.833 2.764 -0.026 1.00 96.69 107 ASN A C 1
ATOM 846 O O . ASN A 1 107 ? 1.648 2.431 -1.197 1.00 96.69 107 ASN A O 1
ATOM 850 N N . PHE A 1 108 ? 0.834 3.242 0.714 1.00 95.56 108 PHE A N 1
ATOM 851 C CA . PHE A 1 108 ? -0.513 3.511 0.215 1.00 95.56 108 PHE A CA 1
ATOM 852 C C . PHE A 1 108 ? -0.985 4.929 0.564 1.00 95.56 108 PHE A C 1
ATOM 854 O O . PHE A 1 108 ? -0.494 5.559 1.497 1.00 95.56 108 PHE A O 1
ATOM 861 N N . CYS A 1 109 ? -1.929 5.465 -0.213 1.00 93.00 109 CYS A N 1
ATOM 862 C CA . CYS A 1 109 ? -2.336 6.867 -0.113 1.00 93.00 109 CYS A CA 1
ATOM 863 C C . CYS A 1 109 ? -3.300 7.135 1.050 1.00 93.00 109 CYS A C 1
ATOM 865 O O . CYS A 1 109 ? -4.017 6.245 1.525 1.00 93.00 109 CYS A O 1
ATOM 867 N N . HIS A 1 110 ? -3.395 8.404 1.450 1.00 91.69 110 HIS A N 1
ATOM 868 C CA . HIS A 1 110 ? -4.290 8.830 2.522 1.00 91.69 110 HIS A CA 1
ATOM 869 C C . HIS A 1 110 ? -5.780 8.563 2.231 1.00 91.69 110 HIS A C 1
ATOM 871 O O . HIS A 1 110 ? -6.544 8.287 3.153 1.00 91.69 110 HIS A O 1
ATOM 877 N N . ASN A 1 111 ? -6.211 8.547 0.965 1.00 89.38 111 ASN A N 1
ATOM 878 C CA . ASN A 1 111 ? -7.587 8.169 0.615 1.00 89.38 111 ASN A CA 1
ATOM 879 C C . ASN A 1 111 ? -7.896 6.704 0.962 1.00 89.38 111 ASN A C 1
ATOM 881 O O . ASN A 1 111 ? -8.956 6.412 1.518 1.00 89.38 111 ASN A O 1
ATOM 885 N N . CYS A 1 112 ? -6.960 5.787 0.698 1.00 91.06 112 CYS A N 1
ATOM 886 C CA . CYS A 1 112 ? -7.112 4.386 1.094 1.00 91.06 112 CYS A CA 1
ATOM 887 C C . CYS A 1 112 ? -7.029 4.228 2.618 1.00 91.06 112 CYS A C 1
ATOM 889 O O . CYS A 1 112 ? -7.791 3.457 3.194 1.00 91.06 112 CYS A O 1
ATOM 891 N N . TRP A 1 113 ? -6.180 5.010 3.289 1.00 93.56 113 TRP A N 1
ATOM 892 C CA . TRP A 1 113 ? -6.147 5.080 4.752 1.00 93.56 113 TRP A CA 1
ATOM 893 C C . TRP A 1 113 ? -7.495 5.508 5.348 1.00 93.56 113 TRP A C 1
ATOM 895 O O . TRP A 1 113 ? -8.048 4.815 6.201 1.00 93.56 113 TRP A O 1
ATOM 905 N N . ASN A 1 114 ? -8.080 6.594 4.833 1.00 90.31 114 ASN A N 1
ATOM 906 C CA . ASN A 1 114 ? -9.387 7.102 5.257 1.00 90.31 114 ASN A CA 1
ATOM 907 C C . ASN A 1 114 ? -10.488 6.057 5.044 1.00 90.31 114 ASN A C 1
ATOM 909 O O . ASN A 1 114 ? -11.398 5.934 5.863 1.00 90.31 114 ASN A O 1
ATOM 913 N N . PHE A 1 115 ? -10.407 5.279 3.962 1.00 89.31 115 PHE A N 1
ATOM 914 C CA . PHE A 1 115 ? -11.319 4.166 3.713 1.00 89.31 115 PHE A CA 1
ATOM 915 C C . PHE A 1 115 ? -11.232 3.104 4.820 1.00 89.31 115 PHE A C 1
ATOM 917 O O . PHE A 1 115 ? -12.262 2.707 5.371 1.00 89.31 115 PHE A O 1
ATOM 924 N N . VAL A 1 116 ? -10.016 2.676 5.184 1.00 91.00 116 VAL A N 1
ATOM 925 C CA . VAL A 1 116 ? -9.794 1.731 6.291 1.00 91.00 116 VAL A CA 1
ATOM 926 C C . VAL A 1 116 ? -10.336 2.317 7.594 1.00 91.00 116 VAL A C 1
ATOM 928 O O . VAL A 1 116 ? -11.118 1.662 8.277 1.00 91.00 116 VAL A O 1
ATOM 931 N N . GLN A 1 117 ? -9.999 3.565 7.918 1.00 90.75 117 GLN A N 1
ATOM 932 C CA . GLN A 1 117 ? -10.467 4.229 9.134 1.00 90.75 117 GLN A CA 1
ATOM 933 C C . GLN A 1 117 ? -12.000 4.265 9.225 1.00 90.75 117 GLN A C 1
ATOM 935 O O . GLN A 1 117 ? -12.572 3.926 10.266 1.00 90.75 117 GLN A O 1
ATOM 940 N N . LYS A 1 118 ? -12.679 4.633 8.131 1.00 88.38 118 LYS A N 1
ATOM 941 C CA . LYS A 1 118 ? -14.145 4.685 8.053 1.00 88.38 118 LYS A CA 1
ATOM 942 C C . LYS A 1 118 ? -14.784 3.311 8.236 1.00 88.38 118 LYS A C 1
ATOM 944 O O . LYS A 1 118 ? -15.778 3.225 8.946 1.00 88.38 118 LYS A O 1
ATOM 949 N N . LYS A 1 119 ? -14.192 2.234 7.700 1.00 86.88 119 LYS A N 1
ATOM 950 C CA . LYS A 1 119 ? -14.671 0.851 7.917 1.00 86.88 119 LYS A CA 1
ATOM 951 C C . LYS A 1 119 ? -14.699 0.438 9.390 1.00 86.88 119 LYS A C 1
ATOM 953 O O . LYS A 1 119 ? -15.494 -0.422 9.758 1.00 86.88 119 LYS A O 1
ATOM 958 N N . PHE A 1 120 ? -13.841 1.026 10.221 1.00 86.62 120 PHE A N 1
ATOM 959 C CA . PHE A 1 120 ? -13.810 0.768 11.661 1.00 86.62 120 PHE A CA 1
ATOM 960 C C . PHE A 1 120 ? -14.463 1.883 12.488 1.00 86.62 120 PHE A C 1
ATOM 962 O O . PHE A 1 120 ? -14.563 1.755 13.702 1.00 86.62 120 PHE A O 1
ATOM 969 N N . SER A 1 121 ? -14.947 2.960 11.874 1.00 82.81 121 SER A N 1
ATOM 970 C CA . SER A 1 121 ? -15.643 4.046 12.572 1.00 82.81 121 SER A CA 1
ATOM 971 C C . SER A 1 121 ? -17.162 3.833 12.494 1.00 82.81 121 SER A C 1
ATOM 973 O O . SER A 1 121 ? -17.660 3.309 11.509 1.00 82.81 121 SER A O 1
ATOM 975 N N . ASN A 1 122 ? -17.915 4.224 13.529 1.00 67.12 122 ASN A N 1
ATOM 976 C CA . ASN A 1 122 ? -19.361 3.948 13.702 1.00 67.12 122 ASN A CA 1
ATOM 977 C C . ASN A 1 122 ? -20.310 4.647 12.693 1.00 67.12 122 ASN A C 1
ATOM 979 O O . ASN A 1 122 ? -21.498 4.782 12.968 1.00 67.12 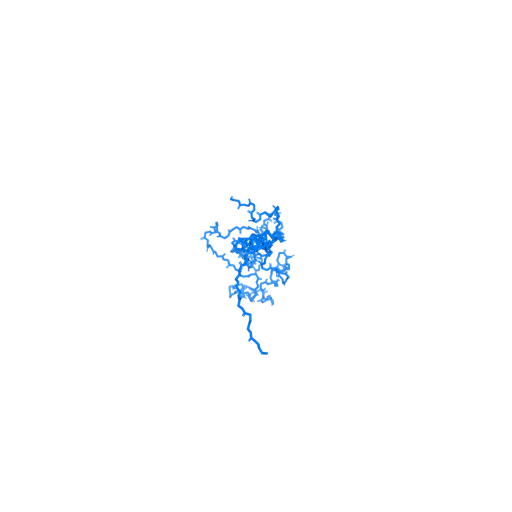122 ASN A O 1
ATOM 983 N N . GLY A 1 123 ? -19.821 5.119 11.547 1.00 61.94 123 GLY A N 1
ATOM 984 C CA . GLY A 1 123 ? -20.689 5.685 10.516 1.00 61.94 123 GLY A CA 1
ATOM 985 C C . GLY A 1 123 ? -21.340 4.577 9.693 1.00 61.94 123 GLY A C 1
ATOM 986 O O . GLY A 1 123 ? -20.665 3.606 9.348 1.00 61.94 123 GLY A O 1
ATOM 987 N N . LEU A 1 124 ? -22.616 4.744 9.321 1.00 50.28 124 LEU A N 1
ATOM 988 C CA . LEU A 1 124 ? -23.209 4.056 8.169 1.00 50.28 124 LEU A CA 1
ATOM 989 C C . LEU A 1 124 ? -22.446 4.508 6.926 1.00 50.28 124 LEU A C 1
ATOM 991 O O . LEU A 1 124 ? -22.818 5.448 6.232 1.00 50.28 124 LEU A O 1
ATOM 995 N N . CYS A 1 125 ? -21.285 3.913 6.720 1.00 53.56 125 CYS A N 1
ATOM 996 C CA . CYS A 1 125 ? -20.443 4.229 5.603 1.00 53.56 125 CYS A CA 1
ATOM 997 C C . CYS A 1 125 ? -20.664 3.103 4.604 1.00 53.56 125 CYS A C 1
ATOM 999 O O . CYS A 1 125 ? -20.059 2.031 4.699 1.00 53.56 125 CYS A O 1
ATOM 1001 N N . GLU A 1 126 ? -21.540 3.363 3.634 1.00 52.38 126 GLU A N 1
ATOM 1002 C CA . GLU A 1 126 ? -21.386 2.801 2.298 1.00 52.38 126 GLU A CA 1
ATOM 1003 C C . GLU A 1 126 ? -20.032 3.289 1.782 1.00 52.38 126 GLU A C 1
ATOM 1005 O O . GLU A 1 126 ? -19.907 4.294 1.086 1.00 52.38 126 GLU A O 1
ATOM 1010 N N . VAL A 1 127 ? -18.961 2.659 2.263 1.00 54.53 127 VAL A N 1
ATOM 1011 C CA . VAL A 1 127 ? -17.613 3.026 1.864 1.00 54.53 127 VAL A CA 1
ATOM 1012 C C . VAL A 1 127 ? -17.507 2.544 0.432 1.00 54.53 127 VAL A C 1
ATOM 1014 O O . VAL A 1 127 ? -17.326 1.347 0.195 1.00 54.53 127 VAL A O 1
ATOM 1017 N N . TYR A 1 128 ? -17.707 3.471 -0.504 1.00 55.62 128 TYR A N 1
ATOM 1018 C CA . TYR A 1 128 ? -17.548 3.238 -1.926 1.00 55.62 128 TYR A CA 1
ATOM 1019 C C . TYR A 1 128 ? -16.095 2.844 -2.143 1.00 55.62 128 TYR A C 1
ATOM 1021 O O . TYR A 1 128 ? -15.185 3.675 -2.159 1.00 55.62 128 TYR A O 1
ATOM 1029 N N . PHE A 1 129 ? -15.859 1.538 -2.189 1.00 57.34 129 PHE A N 1
ATOM 1030 C CA . PHE A 1 129 ? -14.604 1.024 -2.685 1.00 57.34 129 PHE A CA 1
ATOM 1031 C C . PHE A 1 129 ? -14.540 1.478 -4.150 1.00 57.34 129 PHE A C 1
ATOM 1033 O O . PHE A 1 129 ? -15.575 1.409 -4.825 1.00 57.34 129 PHE A O 1
ATOM 1040 N N . PRO A 1 130 ? -13.412 2.012 -4.654 1.00 57.16 130 PRO A N 1
ATOM 1041 C CA . PRO A 1 130 ? -13.315 2.317 -6.077 1.00 57.16 130 PRO A CA 1
ATOM 1042 C C . PRO A 1 130 ? -13.816 1.100 -6.871 1.00 57.16 130 PRO A C 1
ATOM 1044 O O . PRO A 1 130 ? -13.471 -0.027 -6.541 1.00 57.16 130 PRO A O 1
ATOM 1047 N N . ARG A 1 131 ? -14.691 1.297 -7.871 1.00 57.12 131 ARG A N 1
ATOM 1048 C CA . ARG A 1 131 ? -15.375 0.205 -8.615 1.00 57.12 131 ARG A CA 1
ATOM 1049 C C . ARG A 1 131 ? -14.436 -0.895 -9.129 1.00 57.12 131 ARG A C 1
ATOM 1051 O O . ARG A 1 131 ? -14.892 -1.988 -9.446 1.00 57.12 131 ARG A O 1
ATOM 1058 N N . LYS A 1 132 ? -13.147 -0.588 -9.254 1.00 66.81 132 LYS A N 1
ATOM 1059 C CA . LYS A 1 132 ? -12.086 -1.515 -9.622 1.00 66.81 132 LYS A CA 1
ATOM 1060 C C . LYS A 1 132 ? -11.418 -2.011 -8.338 1.00 66.81 132 LYS A C 1
ATOM 1062 O O . LYS A 1 132 ? -11.033 -1.191 -7.511 1.00 66.81 132 LYS A O 1
ATOM 1067 N N . GLY A 1 133 ? -11.319 -3.339 -8.202 1.00 72.38 133 GLY A N 1
ATOM 1068 C CA . GLY A 1 133 ? -10.571 -4.074 -7.170 1.00 72.38 133 GLY A CA 1
ATOM 1069 C C . GLY A 1 133 ? -9.200 -3.469 -6.822 1.00 72.38 133 GLY A C 1
ATOM 1070 O O . GLY A 1 133 ? -8.716 -2.589 -7.534 1.00 72.38 133 GLY A O 1
ATOM 1071 N N . PRO A 1 134 ? -8.521 -3.969 -5.774 1.00 82.81 134 PRO A N 1
ATOM 1072 C CA . PRO A 1 134 ? -7.119 -3.632 -5.553 1.00 82.81 134 PRO A CA 1
ATOM 1073 C C . PRO A 1 134 ? -6.291 -3.841 -6.828 1.00 82.81 134 PRO A C 1
ATOM 1075 O O . PRO A 1 134 ? -6.520 -4.801 -7.570 1.00 82.81 134 PRO A O 1
ATOM 1078 N N . VAL A 1 135 ? -5.341 -2.943 -7.083 1.00 90.19 135 VAL A N 1
ATOM 1079 C CA . VAL A 1 135 ? -4.479 -3.017 -8.270 1.00 90.19 135 VAL A CA 1
ATOM 1080 C C . VAL A 1 135 ? -3.569 -4.243 -8.184 1.00 90.19 135 VAL A C 1
ATOM 1082 O O . VAL A 1 135 ? -3.011 -4.547 -7.125 1.00 90.19 135 VAL A O 1
ATOM 1085 N N . LYS A 1 136 ? -3.437 -4.952 -9.310 1.00 91.88 136 LYS A N 1
ATOM 1086 C CA . LYS A 1 136 ? -2.456 -6.026 -9.484 1.00 91.88 136 LYS A CA 1
ATOM 1087 C C . LYS A 1 136 ? -1.133 -5.425 -9.943 1.00 91.88 136 LYS A C 1
ATOM 1089 O O . LYS A 1 136 ? -1.129 -4.545 -10.797 1.00 91.88 136 LYS A O 1
ATOM 1094 N N . TRP A 1 137 ? -0.043 -5.930 -9.386 1.00 94.69 137 TRP A N 1
ATOM 1095 C CA . TRP A 1 137 ? 1.313 -5.483 -9.678 1.00 94.69 137 TRP A CA 1
ATOM 1096 C C . TRP A 1 137 ? 2.097 -6.621 -10.320 1.00 94.69 137 TRP A C 1
ATOM 1098 O O . TRP A 1 137 ? 1.870 -7.789 -10.002 1.00 94.69 137 TRP A O 1
ATOM 1108 N N . TYR A 1 138 ? 2.988 -6.270 -11.240 1.00 94.50 138 TYR A N 1
ATOM 1109 C CA . TYR A 1 138 ? 3.755 -7.215 -12.042 1.00 94.50 138 TYR A CA 1
ATOM 1110 C C . TYR A 1 138 ? 5.208 -6.747 -12.128 1.00 94.50 138 TYR A C 1
ATOM 1112 O O . TYR A 1 138 ? 5.436 -5.535 -12.116 1.00 94.50 138 TYR A O 1
ATOM 1120 N N . PRO A 1 139 ? 6.177 -7.677 -12.225 1.00 93.94 139 PRO A N 1
ATOM 1121 C CA . PRO A 1 139 ? 7.561 -7.322 -12.503 1.00 93.94 139 PRO A CA 1
ATOM 1122 C C . PRO A 1 139 ? 7.689 -6.446 -13.748 1.00 93.94 139 PRO A C 1
ATOM 1124 O O . PRO A 1 139 ? 6.850 -6.497 -14.657 1.00 93.94 139 PRO A O 1
ATOM 1127 N N . HIS A 1 140 ? 8.775 -5.676 -13.808 1.00 94.06 140 HIS A N 1
ATOM 1128 C CA . HIS A 1 140 ? 9.105 -4.923 -15.007 1.00 94.06 140 HIS A CA 1
ATOM 1129 C C . HIS A 1 140 ? 9.206 -5.843 -16.240 1.00 94.06 140 HIS A C 1
ATOM 1131 O O . HIS A 1 140 ? 9.649 -6.988 -16.158 1.00 94.06 140 HIS A O 1
ATOM 1137 N N . SER A 1 141 ? 8.737 -5.339 -17.378 1.00 91.12 141 SER A N 1
ATOM 1138 C CA . SER A 1 141 ? 8.716 -6.014 -18.679 1.00 91.12 141 SER A CA 1
ATOM 1139 C C . SER A 1 141 ? 8.562 -4.970 -19.788 1.00 91.12 141 SER A C 1
ATOM 1141 O O . SER A 1 141 ? 8.229 -3.814 -19.518 1.00 91.12 141 SER A O 1
ATOM 1143 N N . SER A 1 142 ? 8.731 -5.375 -21.047 1.00 86.88 142 SER A N 1
ATOM 1144 C CA . SER A 1 142 ? 8.600 -4.481 -22.208 1.00 86.88 142 SER A CA 1
ATOM 1145 C C . SER A 1 142 ? 7.218 -3.821 -22.346 1.00 86.88 142 SER A C 1
ATOM 1147 O O . SER A 1 142 ? 7.109 -2.756 -22.945 1.00 86.88 142 SER A O 1
ATOM 1149 N N . SER A 1 143 ? 6.164 -4.410 -21.770 1.00 87.62 143 SER A N 1
ATOM 1150 C CA . SER A 1 143 ? 4.799 -3.862 -21.747 1.00 87.62 143 SER A CA 1
ATOM 1151 C C . SER A 1 143 ? 4.403 -3.282 -20.382 1.00 87.62 143 SER A C 1
ATOM 1153 O O . SER A 1 143 ? 3.224 -3.259 -20.031 1.00 87.62 143 SER A O 1
ATOM 1155 N N . CYS A 1 144 ? 5.376 -2.882 -19.559 1.00 90.12 144 CYS A N 1
ATOM 1156 C CA . CYS A 1 144 ? 5.131 -2.439 -18.191 1.00 90.12 144 CYS A CA 1
ATOM 1157 C C . CYS A 1 144 ? 4.309 -1.141 -18.138 1.00 90.12 144 CYS A C 1
ATOM 1159 O O . CYS A 1 144 ? 4.798 -0.071 -18.493 1.00 90.12 144 CYS A O 1
ATOM 1161 N N . GLU A 1 145 ? 3.092 -1.211 -17.596 1.00 88.50 145 GLU A N 1
ATOM 1162 C CA . GLU A 1 145 ? 2.197 -0.051 -17.456 1.00 88.50 145 GLU A CA 1
ATOM 1163 C C . GLU A 1 145 ? 2.782 1.052 -16.556 1.0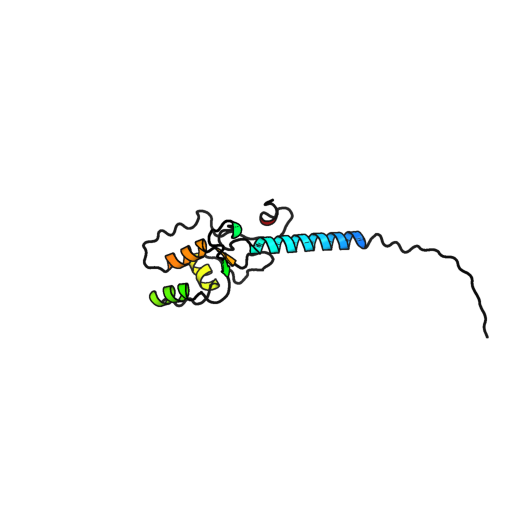0 88.50 145 GLU A C 1
ATOM 1165 O O . GLU A 1 145 ? 2.579 2.234 -16.816 1.00 88.50 145 GLU A O 1
ATOM 1170 N N . VAL A 1 146 ? 3.558 0.677 -15.531 1.00 91.25 146 VAL A N 1
ATOM 1171 C CA . VAL A 1 146 ? 4.229 1.621 -14.615 1.00 91.25 146 VAL A CA 1
ATOM 1172 C C . VAL A 1 146 ? 5.283 2.460 -15.344 1.00 91.25 146 VAL A C 1
ATOM 1174 O O . VAL A 1 146 ? 5.486 3.630 -15.015 1.00 91.25 146 VAL A O 1
ATOM 1177 N N . CYS A 1 147 ? 5.962 1.869 -16.329 1.00 91.00 147 CYS A N 1
ATOM 1178 C CA . CYS A 1 147 ? 7.020 2.531 -17.092 1.00 91.00 147 CYS A CA 1
ATOM 1179 C C . CYS A 1 147 ? 6.505 3.156 -18.397 1.00 91.00 147 CYS A C 1
ATOM 1181 O O . CYS A 1 147 ? 7.099 4.117 -18.871 1.00 91.00 147 CYS A O 1
ATOM 1183 N N . GLY A 1 148 ? 5.391 2.654 -18.942 1.00 79.44 148 GLY A N 1
ATOM 1184 C CA . GLY A 1 148 ? 4.756 3.152 -20.166 1.00 79.44 148 GLY A CA 1
ATOM 1185 C C . GLY A 1 148 ? 3.988 4.467 -19.997 1.00 79.44 148 GLY A C 1
ATOM 1186 O O . GLY A 1 148 ? 3.672 5.118 -20.990 1.00 79.44 148 GLY A O 1
ATOM 1187 N N . THR A 1 149 ? 3.707 4.893 -18.761 1.00 63.44 149 THR A N 1
ATOM 1188 C CA . THR A 1 149 ? 3.262 6.265 -18.476 1.00 63.44 149 THR A CA 1
ATOM 1189 C C . THR A 1 149 ? 4.435 7.240 -18.631 1.00 63.44 149 THR A C 1
ATOM 1191 O O . THR A 1 149 ? 5.195 7.465 -17.679 1.00 63.44 149 THR A O 1
ATOM 1194 N N . LEU A 1 150 ? 4.592 7.766 -19.852 1.00 47.59 150 LEU A N 1
ATOM 1195 C CA . LEU A 1 150 ? 5.351 8.982 -20.171 1.00 47.59 150 LEU A CA 1
ATOM 1196 C C . LEU A 1 150 ? 4.585 10.226 -19.707 1.00 47.59 150 LEU A C 1
ATOM 1198 O O . LEU A 1 150 ? 3.365 10.301 -19.981 1.00 47.59 150 LEU A O 1
#

Organism: NCBI:txid1895686

InterPro domains:
  IPR024627 V(D)J recombination-activating protein 1 [PTHR11539] (6-148)
  IPR035714 RAG1 importin-binding [PF12560] (8-149)

Sequence (150 aa):
SLMSQDPLQIHAEGDSTVATTDKDAFCMNQREIEDHQARLQHLCRICGGSFKADQYKRSHPVHGPVDNVMQSVLRKKEKRATSWPELLAKVFKIDVRGDIDTIHPTNFCHNCWNFVQKKFSNGLCEVYFPRKGPVKWYPHSSSCEVCGTL

Radius of gyration: 26.45 Å; Cα contacts (8 Å, |Δi|>4): 155; chains: 1; bounding box: 99×36×54 Å

pLDDT: mean 80.31, std 19.43, range [31.66, 97.94]